Protein AF-A0A962E7C4-F1 (afdb_monomer)

Solvent-accessible surface area (backbone atoms only — not comparable to full-atom values): 4640 Å² total; per-residue (Å²): 139,70,22,67,37,29,43,75,24,56,91,93,40,87,73,62,87,72,55,48,75,74,48,73,52,76,71,75,42,102,69,38,58,35,49,42,56,38,40,29,28,29,44,94,88,40,50,30,36,38,32,32,52,25,20,90,81,62,77,42,53,85,93,67,50,40,59,66,9,41,55,50,49,44,44,74,72,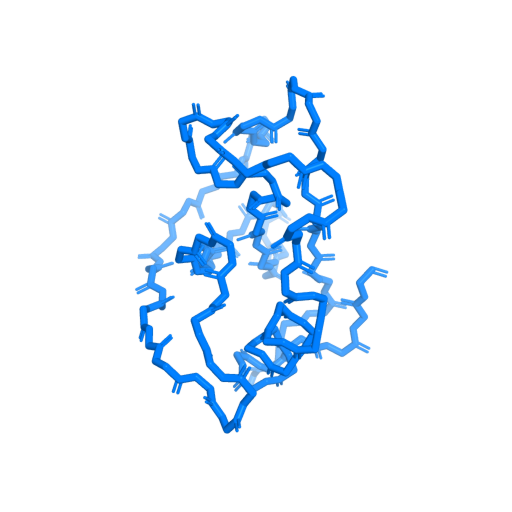34,29,78,40,108

Sequence (82 aa):
MGIDLAIIGGTGLYQLEGFEVGESIEGVTPFGQPSAPIRCGQIEGRKIAFLARHGEQHQHLPHRINYRANLWALHAAGARRI

Nearest PDB structures (foldseek):
  1v4n-assembly1_A  TM=8.554E-01  e=1.800E-09  Sulfurisphaera tokodaii
  5fak-assembly2_F  TM=9.292E-01  e=2.417E-07  Schistosoma mansoni
  5f77-assembly1_C  TM=9.176E-01  e=2.578E-07  Schistosoma mansoni
  4l5a-assembly2_F  TM=9.250E-01  e=3.558E-07  Schistosoma mansoni
  4l5a-assembly1_B  TM=9.250E-01  e=4.048E-07  Schistosoma mansoni

Structure (mmCIF, N/CA/C/O backbone):
data_AF-A0A962E7C4-F1
#
_entry.id   AF-A0A962E7C4-F1
#
loop_
_atom_site.group_PDB
_atom_site.id
_atom_site.type_symbol
_atom_site.label_atom_id
_atom_site.label_alt_id
_atom_site.label_comp_id
_atom_site.label_asym_id
_atom_site.label_entity_id
_atom_site.label_seq_id
_atom_site.pdbx_PDB_ins_code
_atom_site.Cartn_x
_atom_site.Cartn_y
_atom_site.Cartn_z
_atom_site.occupancy
_atom_site.B_iso_or_equiv
_atom_site.auth_seq_id
_atom_site.auth_comp_id
_atom_site.auth_asym_id
_atom_site.auth_atom_id
_atom_site.pdbx_PDB_model_num
ATOM 1 N N . MET A 1 1 ? -16.151 -6.246 6.884 1.00 54.81 1 MET A N 1
ATOM 2 C CA . MET A 1 1 ? -15.478 -5.095 7.530 1.00 54.81 1 MET A CA 1
ATOM 3 C C . MET A 1 1 ? -14.438 -4.579 6.552 1.00 54.81 1 MET A C 1
ATOM 5 O O . MET A 1 1 ? -13.572 -5.359 6.197 1.00 54.81 1 MET A O 1
ATOM 9 N N . GLY A 1 2 ? -14.589 -3.357 6.039 1.00 82.75 2 GLY A N 1
ATOM 10 C CA . GLY A 1 2 ? -13.678 -2.796 5.030 1.00 82.75 2 GLY A CA 1
ATOM 11 C C . GLY A 1 2 ? -12.562 -1.967 5.658 1.00 82.75 2 GLY A C 1
ATOM 12 O O . GLY A 1 2 ? -12.655 -1.601 6.829 1.00 82.75 2 GLY A O 1
ATOM 13 N N . ILE A 1 3 ? -11.534 -1.679 4.868 1.00 92.75 3 ILE A N 1
ATOM 14 C CA . ILE A 1 3 ? -10.469 -0.740 5.209 1.00 92.75 3 ILE A CA 1
ATOM 15 C C . ILE A 1 3 ? -10.912 0.635 4.694 1.00 92.75 3 ILE A C 1
ATOM 17 O O . ILE A 1 3 ? -11.145 0.819 3.497 1.00 92.75 3 ILE A O 1
ATOM 21 N N . ASP A 1 4 ? -11.096 1.603 5.591 1.00 88.25 4 ASP A N 1
ATOM 22 C CA . ASP A 1 4 ? -11.661 2.907 5.210 1.00 88.25 4 ASP A CA 1
ATOM 23 C C . ASP A 1 4 ? -10.638 3.804 4.500 1.00 88.25 4 ASP A C 1
ATOM 25 O O . ASP A 1 4 ? -11.020 4.635 3.674 1.00 88.25 4 ASP A O 1
ATOM 29 N N . LEU A 1 5 ? -9.348 3.612 4.794 1.00 94.38 5 LEU A N 1
ATOM 30 C CA . LEU A 1 5 ? -8.237 4.357 4.211 1.00 94.38 5 LEU A CA 1
ATOM 31 C C . LEU A 1 5 ? -7.020 3.449 3.999 1.00 94.38 5 LEU A C 1
ATOM 33 O O . LEU A 1 5 ? -6.546 2.797 4.927 1.00 94.38 5 LEU A O 1
ATOM 37 N N . ALA A 1 6 ? -6.497 3.439 2.782 1.00 96.25 6 ALA A N 1
ATOM 38 C CA . ALA A 1 6 ? -5.158 2.971 2.470 1.00 96.25 6 ALA A CA 1
ATOM 39 C C . ALA A 1 6 ? -4.204 4.164 2.352 1.00 96.25 6 ALA A C 1
ATOM 41 O O . ALA A 1 6 ? -4.620 5.249 1.978 1.00 96.25 6 ALA A O 1
ATOM 42 N N . ILE A 1 7 ? -2.924 3.963 2.645 1.00 96.06 7 ILE A N 1
ATOM 43 C CA . ILE A 1 7 ? -1.877 4.975 2.511 1.00 96.06 7 ILE A CA 1
ATOM 44 C C . ILE A 1 7 ? -0.759 4.391 1.652 1.00 96.06 7 ILE A C 1
ATOM 46 O O . ILE A 1 7 ? -0.216 3.328 1.957 1.00 96.06 7 ILE A O 1
ATOM 50 N N . ILE A 1 8 ? -0.387 5.102 0.587 1.00 96.38 8 ILE A N 1
ATOM 51 C CA . ILE A 1 8 ? 0.780 4.766 -0.235 1.00 96.38 8 ILE A CA 1
ATOM 52 C C . ILE A 1 8 ? 1.948 5.668 0.174 1.00 96.38 8 ILE A C 1
ATOM 54 O O . ILE A 1 8 ? 1.990 6.850 -0.172 1.00 96.38 8 ILE A O 1
ATOM 58 N N . GLY A 1 9 ? 2.911 5.107 0.905 1.00 94.31 9 GLY A N 1
ATOM 59 C CA . GLY A 1 9 ? 4.069 5.834 1.422 1.00 94.31 9 GLY A CA 1
ATOM 60 C C . GLY A 1 9 ? 5.166 6.035 0.379 1.00 94.31 9 GLY A C 1
ATOM 61 O O . GLY A 1 9 ? 5.640 5.077 -0.230 1.00 94.31 9 GLY A O 1
ATOM 62 N N . GLY A 1 10 ? 5.576 7.286 0.162 1.00 87.94 10 GLY A N 1
ATOM 63 C CA . GLY A 1 10 ? 6.731 7.640 -0.667 1.00 87.94 10 GLY A CA 1
ATOM 64 C C . GLY A 1 10 ? 8.070 7.503 0.070 1.00 87.94 10 GLY A C 1
ATOM 65 O O . GLY A 1 10 ? 8.177 6.828 1.090 1.00 87.94 10 GLY A O 1
ATOM 66 N N . THR A 1 11 ? 9.110 8.159 -0.447 1.00 81.88 11 THR A N 1
ATOM 67 C CA . THR A 1 11 ? 10.418 8.245 0.222 1.00 81.88 11 THR A CA 1
ATOM 68 C C . THR A 1 11 ? 10.270 8.801 1.637 1.00 81.88 11 THR A C 1
ATOM 70 O O . THR A 1 11 ? 9.634 9.834 1.822 1.00 81.88 11 THR A O 1
ATOM 73 N N . GLY A 1 12 ? 10.874 8.134 2.622 1.00 77.12 12 GLY A N 1
ATOM 74 C CA . GLY A 1 12 ? 10.907 8.605 4.010 1.00 77.12 12 GLY A CA 1
ATOM 75 C C . GLY A 1 12 ? 9.683 8.240 4.853 1.00 77.12 12 GLY A C 1
ATOM 76 O O . GLY A 1 12 ? 9.741 8.395 6.067 1.00 77.12 12 GLY A O 1
ATOM 77 N N . LEU A 1 13 ? 8.617 7.698 4.256 1.00 79.19 13 LEU A N 1
ATOM 78 C CA . LEU A 1 13 ? 7.446 7.213 4.987 1.00 79.19 13 LEU A CA 1
ATOM 79 C C . LEU A 1 13 ? 7.428 5.685 4.962 1.00 79.19 13 LEU A C 1
ATOM 81 O O . LEU A 1 13 ? 6.719 5.088 4.162 1.00 79.19 13 LEU A O 1
ATOM 85 N N . TYR A 1 14 ? 8.261 5.065 5.799 1.00 67.19 14 TYR A N 1
ATOM 86 C CA . TYR A 1 14 ? 8.388 3.599 5.898 1.00 67.19 14 TYR A CA 1
ATOM 87 C C . TYR A 1 14 ? 7.599 3.009 7.070 1.00 67.19 14 TYR A C 1
ATOM 89 O O . TYR A 1 14 ? 7.303 1.815 7.098 1.00 67.19 14 TYR A O 1
ATOM 97 N N . GLN A 1 15 ? 7.277 3.856 8.043 1.00 68.75 15 GLN A N 1
ATOM 98 C CA . GLN A 1 15 ? 6.486 3.538 9.218 1.00 68.75 15 GLN A CA 1
ATOM 99 C C . GLN A 1 15 ? 5.538 4.706 9.471 1.00 68.75 15 GLN A C 1
ATOM 101 O O . GLN A 1 15 ? 5.878 5.862 9.215 1.00 68.75 15 GLN A O 1
ATOM 106 N N . LEU A 1 16 ? 4.343 4.383 9.943 1.00 80.12 16 LEU A N 1
ATOM 107 C CA . LEU A 1 16 ? 3.363 5.354 10.398 1.00 80.12 16 LEU A CA 1
ATOM 108 C C . LEU A 1 16 ? 3.411 5.349 11.925 1.00 80.12 16 LEU A C 1
ATOM 110 O O . LEU A 1 16 ? 3.321 4.289 12.544 1.00 80.12 16 LEU A O 1
ATOM 114 N N . GLU A 1 17 ? 3.598 6.514 12.532 1.00 83.31 17 GLU A N 1
ATOM 115 C CA . GLU A 1 17 ? 3.563 6.634 13.988 1.00 83.31 17 GLU A CA 1
ATOM 116 C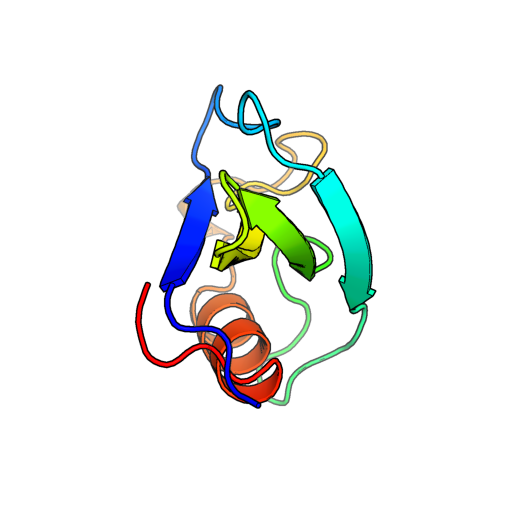 C . GLU A 1 17 ? 2.178 6.224 14.513 1.00 83.31 17 GLU A C 1
ATOM 118 O O . GLU A 1 17 ? 1.156 6.543 13.905 1.00 83.31 17 GLU A O 1
ATOM 123 N N . GLY A 1 18 ? 2.145 5.451 15.602 1.00 84.94 18 GLY A N 1
ATOM 124 C CA . GLY A 1 18 ? 0.897 4.910 16.153 1.00 84.94 18 GLY A CA 1
ATOM 125 C C . GLY A 1 18 ? 0.230 3.825 15.298 1.00 84.94 18 GLY A C 1
ATOM 126 O O . GLY A 1 18 ? -0.912 3.465 15.573 1.00 84.94 18 GLY A O 1
ATOM 127 N N . PHE A 1 19 ? 0.907 3.305 14.265 1.00 88.81 19 PHE A N 1
ATOM 128 C CA . PHE A 1 19 ? 0.375 2.224 13.439 1.00 88.81 19 PHE A CA 1
ATOM 129 C C . PHE A 1 19 ? 0.645 0.852 14.040 1.00 88.81 19 PHE A C 1
ATOM 131 O O . PHE A 1 19 ? 1.752 0.311 13.981 1.00 88.81 19 PHE A O 1
ATOM 138 N N . GLU A 1 20 ? -0.417 0.264 14.568 1.00 88.56 20 GLU A N 1
ATOM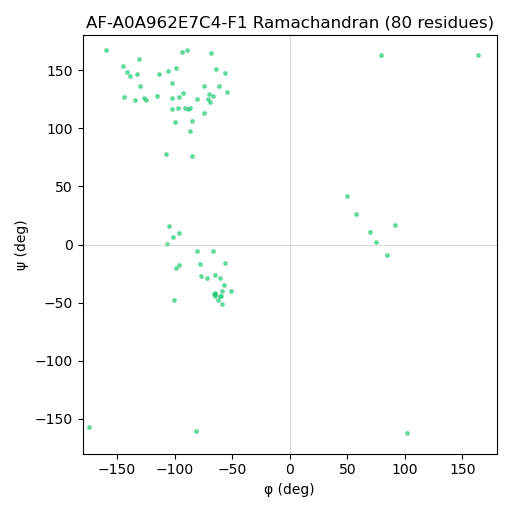 139 C CA . GLU A 1 20 ? -0.432 -1.086 15.104 1.00 88.56 20 GLU A CA 1
ATOM 140 C C . GLU A 1 20 ? -0.709 -2.072 13.969 1.00 88.56 20 GLU A C 1
ATOM 142 O O . GLU A 1 20 ? -1.851 -2.269 13.543 1.00 88.56 20 GLU A O 1
ATOM 147 N N . VAL A 1 21 ? 0.359 -2.666 13.435 1.00 80.62 21 VAL A N 1
ATOM 148 C CA . VAL A 1 21 ? 0.269 -3.659 12.358 1.00 80.62 21 VAL A CA 1
ATOM 149 C C . VAL A 1 21 ? -0.318 -4.955 12.907 1.00 80.62 21 VAL A C 1
ATOM 151 O O . VAL A 1 21 ? 0.223 -5.531 13.846 1.00 80.62 21 VAL A O 1
ATOM 154 N N . GLY A 1 22 ? -1.397 -5.430 12.287 1.00 83.88 22 GLY A N 1
ATOM 155 C CA . GLY A 1 22 ? -2.016 -6.713 12.614 1.00 83.88 22 GLY A CA 1
ATOM 156 C C . GLY A 1 22 ? -1.639 -7.822 11.634 1.00 83.88 22 GLY A C 1
ATOM 157 O O . GLY A 1 22 ? -1.259 -8.910 12.050 1.00 83.88 22 GLY A O 1
ATOM 158 N N . GLU A 1 23 ? -1.725 -7.546 10.332 1.00 89.69 23 GLU A N 1
ATOM 159 C CA . GLU A 1 23 ? -1.542 -8.546 9.274 1.00 89.69 23 GLU A CA 1
ATOM 160 C C . GLU A 1 23 ? -0.773 -7.951 8.092 1.00 89.69 23 GLU A C 1
ATOM 162 O O . GLU A 1 23 ? -0.889 -6.760 7.796 1.00 89.69 23 GLU A O 1
ATOM 167 N N . SER A 1 24 ? 0.008 -8.781 7.401 1.00 93.00 24 SER A N 1
ATOM 168 C CA . SER A 1 24 ? 0.641 -8.429 6.130 1.00 93.00 24 SER A CA 1
ATOM 169 C C . SER A 1 24 ? 0.071 -9.310 5.025 1.00 93.00 24 SER A C 1
ATOM 171 O O . SER A 1 24 ? 0.063 -10.532 5.155 1.00 93.00 24 SER A O 1
ATOM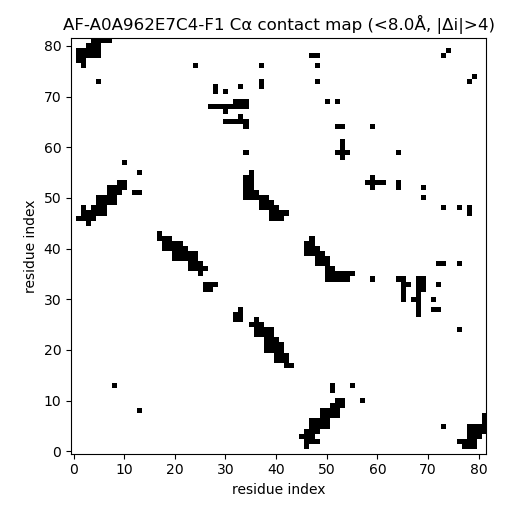 173 N N . ILE A 1 25 ? -0.406 -8.692 3.947 1.00 94.00 25 ILE A N 1
ATOM 174 C CA . ILE A 1 25 ? -0.959 -9.388 2.787 1.00 94.00 25 ILE A CA 1
ATOM 175 C C . ILE A 1 25 ? 0.088 -9.377 1.677 1.00 94.00 25 ILE A C 1
ATOM 177 O O . ILE A 1 25 ? 0.454 -8.323 1.148 1.00 94.00 25 ILE A O 1
ATOM 181 N N . GLU A 1 26 ? 0.537 -10.571 1.308 1.00 94.06 26 GLU A N 1
ATOM 182 C CA . GLU A 1 26 ? 1.440 -10.816 0.188 1.00 94.06 26 GLU A CA 1
ATOM 183 C C . GLU A 1 26 ? 0.680 -11.442 -0.984 1.00 94.06 26 GLU A C 1
ATOM 185 O O . GLU A 1 26 ? -0.288 -12.180 -0.796 1.00 94.06 26 GLU A O 1
ATOM 190 N N . GLY A 1 27 ? 1.114 -11.169 -2.215 1.00 91.50 27 GLY A N 1
ATOM 191 C CA . GLY A 1 27 ? 0.527 -11.824 -3.379 1.00 91.50 27 GLY A CA 1
ATOM 192 C C . GLY A 1 27 ? 0.828 -11.160 -4.714 1.00 91.50 27 GLY A C 1
ATOM 193 O O . GLY A 1 27 ? 1.221 -9.997 -4.802 1.00 91.50 27 GLY A O 1
ATOM 194 N N . VAL A 1 28 ? 0.611 -11.931 -5.778 1.00 94.62 28 VAL A N 1
ATOM 195 C CA . VAL A 1 28 ? 0.673 -11.455 -7.162 1.00 94.62 28 VAL A CA 1
ATOM 196 C C . VAL A 1 28 ? -0.727 -11.032 -7.591 1.00 94.62 28 VAL A C 1
ATOM 198 O O . VAL A 1 28 ? -1.691 -11.774 -7.424 1.00 94.62 28 VAL A O 1
ATOM 201 N N . THR A 1 29 ? -0.841 -9.837 -8.160 1.00 98.00 29 THR A N 1
ATOM 202 C CA . THR A 1 29 ? -2.098 -9.350 -8.744 1.00 98.00 29 THR A CA 1
ATOM 203 C C . THR A 1 29 ? -2.190 -9.749 -10.219 1.00 98.00 29 THR A C 1
ATOM 205 O O . THR A 1 29 ? -1.165 -10.064 -10.831 1.00 98.00 29 THR A O 1
ATOM 208 N N . PRO A 1 30 ? -3.362 -9.623 -10.865 1.00 98.44 30 PRO A N 1
ATOM 209 C CA . PRO A 1 30 ? -3.471 -9.764 -12.320 1.00 98.44 30 PRO A CA 1
ATOM 210 C C . PRO A 1 30 ? -2.555 -8.819 -13.122 1.00 98.44 30 PRO A C 1
ATOM 212 O O . PRO A 1 30 ? -2.326 -9.037 -14.308 1.00 98.44 30 PRO A O 1
ATOM 215 N N . PHE A 1 31 ? -2.018 -7.771 -12.489 1.00 98.25 31 PHE A N 1
ATOM 216 C CA . PHE A 1 31 ? -1.087 -6.821 -13.097 1.00 98.25 31 PHE A CA 1
ATOM 217 C C . PHE A 1 31 ? 0.379 -7.066 -12.715 1.00 98.25 31 PHE A C 1
ATOM 219 O O . PHE A 1 31 ? 1.237 -6.254 -13.066 1.00 98.25 31 PHE A O 1
ATOM 226 N N . GLY A 1 32 ? 0.678 -8.154 -12.004 1.00 97.88 32 GLY A N 1
ATOM 227 C CA . GLY A 1 32 ? 2.005 -8.489 -11.494 1.00 97.88 32 GLY A CA 1
ATOM 228 C C . GLY A 1 32 ? 2.171 -8.181 -10.006 1.00 97.88 32 GLY A C 1
ATOM 229 O O . GLY A 1 32 ? 1.193 -8.045 -9.265 1.00 97.88 32 GLY A O 1
ATOM 230 N N . GLN A 1 33 ? 3.424 -8.103 -9.559 1.00 97.44 33 GLN A N 1
ATOM 231 C CA . GLN A 1 33 ? 3.748 -7.855 -8.155 1.00 97.44 33 GLN A CA 1
ATOM 232 C C . GLN A 1 33 ? 3.503 -6.386 -7.765 1.00 97.44 33 GLN A C 1
ATOM 234 O O . GLN A 1 33 ? 3.872 -5.490 -8.538 1.00 97.44 33 GLN A O 1
ATOM 239 N N . PRO A 1 34 ? 2.890 -6.126 -6.594 1.00 97.94 34 PRO A N 1
ATOM 240 C CA . PRO A 1 34 ? 2.895 -4.804 -5.982 1.00 97.94 34 PRO A CA 1
ATOM 241 C C . PRO A 1 34 ? 4.308 -4.443 -5.496 1.00 97.94 34 PRO A C 1
ATOM 243 O O . PRO A 1 34 ? 5.178 -5.302 -5.373 1.00 97.94 34 PRO A O 1
ATOM 246 N N . SER A 1 35 ? 4.542 -3.162 -5.209 1.00 96.75 35 SER A N 1
ATOM 247 C CA . SER A 1 35 ? 5.843 -2.648 -4.756 1.00 96.75 35 SER A CA 1
ATOM 248 C C . SER A 1 35 ? 6.321 -3.269 -3.435 1.00 96.75 35 SER A C 1
ATOM 250 O O . SER A 1 35 ? 7.522 -3.311 -3.184 1.00 96.75 35 SER A O 1
ATOM 252 N N . ALA A 1 36 ? 5.394 -3.679 -2.569 1.00 95.38 36 ALA A N 1
ATOM 253 C CA . ALA A 1 36 ? 5.643 -4.263 -1.254 1.00 95.38 36 ALA A CA 1
ATOM 254 C C . ALA A 1 36 ? 4.403 -5.054 -0.790 1.00 95.38 36 ALA A C 1
ATOM 256 O O . ALA A 1 36 ? 3.327 -4.885 -1.376 1.00 95.38 36 ALA A O 1
ATOM 257 N N . PRO A 1 37 ? 4.520 -5.872 0.270 1.00 95.62 37 PRO A N 1
ATOM 258 C CA . PRO A 1 37 ? 3.361 -6.390 0.991 1.00 95.62 37 PRO A CA 1
ATOM 259 C C . PRO A 1 37 ? 2.457 -5.258 1.503 1.00 95.62 37 PRO A C 1
ATOM 261 O O . PRO A 1 37 ? 2.933 -4.173 1.854 1.00 95.62 37 PRO A O 1
ATOM 264 N N . ILE A 1 38 ? 1.146 -5.502 1.568 1.00 95.69 38 ILE A N 1
ATOM 265 C CA . ILE A 1 38 ? 0.201 -4.551 2.167 1.00 95.69 38 ILE A CA 1
ATOM 266 C C . ILE A 1 38 ? 0.138 -4.814 3.662 1.00 95.69 38 ILE A C 1
ATOM 268 O O . ILE A 1 38 ? -0.335 -5.862 4.095 1.00 95.69 38 ILE A O 1
ATOM 272 N N . ARG A 1 39 ? 0.538 -3.829 4.460 1.00 94.25 39 ARG A N 1
ATOM 273 C CA . ARG A 1 39 ? 0.455 -3.905 5.920 1.00 94.25 39 ARG A CA 1
ATOM 274 C C . ARG A 1 39 ? -0.911 -3.392 6.355 1.00 94.25 39 ARG A C 1
ATOM 276 O O . ARG A 1 39 ? -1.226 -2.226 6.137 1.00 94.25 39 ARG A O 1
ATOM 283 N N . CYS A 1 40 ? -1.721 -4.251 6.952 1.00 94.69 40 CYS A N 1
ATOM 284 C CA . CYS A 1 40 ? -3.031 -3.919 7.497 1.00 94.69 40 CYS A CA 1
ATOM 285 C C . CYS A 1 40 ? -2.940 -3.794 9.016 1.00 94.69 40 CYS A C 1
ATOM 287 O O . CYS A 1 40 ? -2.275 -4.585 9.688 1.00 94.69 40 CYS A O 1
ATOM 289 N N . GLY A 1 41 ? -3.620 -2.803 9.576 1.00 93.75 41 GLY A N 1
ATOM 290 C CA . GLY A 1 41 ? -3.530 -2.525 11.002 1.00 93.75 41 GLY A CA 1
ATOM 291 C C . GLY A 1 41 ? -4.486 -1.434 11.438 1.00 93.75 41 GLY A C 1
ATOM 292 O O . GLY A 1 41 ? -5.496 -1.185 10.770 1.00 93.75 41 GLY A O 1
ATOM 293 N N . GLN A 1 42 ? -4.166 -0.784 12.552 1.00 93.56 42 GLN A N 1
ATOM 294 C CA . GLN A 1 42 ? -4.971 0.303 13.096 1.00 93.56 42 GLN A CA 1
ATOM 295 C C . GLN A 1 42 ? -4.129 1.517 13.485 1.00 93.56 42 GLN A C 1
ATOM 297 O O . GLN A 1 42 ? -2.993 1.375 13.922 1.00 93.56 42 GLN A O 1
ATOM 302 N N . ILE A 1 43 ? -4.710 2.708 13.333 1.00 91.69 43 ILE A N 1
ATOM 303 C CA . ILE A 1 43 ? -4.246 3.953 13.963 1.00 91.69 43 ILE A CA 1
ATOM 304 C C . ILE A 1 43 ? -5.434 4.517 14.728 1.00 91.69 43 ILE A C 1
ATOM 306 O O . ILE A 1 43 ? -6.505 4.687 14.141 1.00 91.69 43 ILE A O 1
ATOM 310 N N . GLU A 1 44 ? -5.270 4.768 16.028 1.00 91.19 44 GLU A N 1
ATOM 311 C CA . GLU A 1 44 ? -6.338 5.296 16.895 1.00 91.19 44 GLU A CA 1
ATOM 312 C C . GLU A 1 44 ? -7.659 4.500 16.768 1.00 91.19 44 GLU A C 1
ATOM 314 O O . GLU A 1 44 ? -8.752 5.056 16.652 1.00 91.19 44 GLU A O 1
ATOM 319 N N . GLY A 1 45 ? -7.560 3.166 16.700 1.00 89.88 45 GLY A N 1
ATOM 320 C CA . GLY A 1 45 ? -8.708 2.260 16.545 1.00 89.88 45 GLY A CA 1
ATOM 321 C C . GLY A 1 45 ? -9.334 2.211 15.141 1.00 89.88 45 GLY A C 1
ATOM 322 O O . GLY A 1 45 ? -10.320 1.503 14.928 1.00 89.88 45 GLY A O 1
ATOM 323 N N . ARG A 1 46 ? -8.793 2.941 14.156 1.00 91.31 46 ARG A N 1
ATOM 324 C CA . ARG A 1 46 ? -9.283 2.949 12.767 1.00 91.31 46 ARG A CA 1
ATOM 325 C C . ARG A 1 46 ? -8.485 1.987 11.904 1.00 91.31 46 ARG A C 1
ATOM 327 O O . ARG A 1 46 ? -7.267 2.100 11.830 1.00 91.31 46 ARG A O 1
ATOM 334 N N . LYS A 1 47 ? -9.171 1.083 11.196 1.00 93.31 47 LYS A N 1
ATOM 335 C CA . LYS A 1 47 ? -8.532 0.134 10.273 1.00 93.31 47 LYS A CA 1
ATOM 336 C C . LYS A 1 47 ? -7.967 0.846 9.049 1.00 93.31 47 LYS A C 1
ATOM 338 O O . LYS A 1 47 ? -8.724 1.463 8.296 1.00 93.31 47 LYS A O 1
ATOM 343 N N . ILE A 1 48 ? -6.668 0.686 8.821 1.00 95.00 48 ILE A N 1
ATOM 344 C CA . ILE A 1 48 ? -5.976 1.222 7.650 1.00 95.00 48 ILE A CA 1
ATOM 345 C C . ILE A 1 48 ? -5.117 0.155 6.966 1.00 95.00 48 ILE A C 1
ATOM 347 O O . ILE A 1 48 ? -4.729 -0.842 7.580 1.00 95.00 48 ILE A O 1
ATOM 351 N N . ALA A 1 49 ? -4.799 0.398 5.697 1.00 95.88 49 ALA A N 1
ATOM 352 C CA . ALA A 1 49 ? -3.778 -0.331 4.951 1.00 95.88 49 ALA A CA 1
ATOM 353 C C . ALA A 1 49 ? -2.611 0.598 4.619 1.00 95.88 49 ALA A C 1
ATOM 355 O O . ALA A 1 49 ? -2.805 1.780 4.348 1.00 95.88 49 ALA A O 1
ATOM 356 N N . PHE A 1 50 ? -1.402 0.061 4.579 1.00 95.50 50 PHE A N 1
ATOM 357 C CA . PHE A 1 50 ? -0.204 0.788 4.201 1.00 95.50 50 PHE A CA 1
ATOM 358 C C . PHE A 1 50 ? 0.587 0.008 3.150 1.00 95.50 50 PHE A C 1
ATOM 360 O O . PHE A 1 50 ? 0.776 -1.203 3.274 1.00 95.50 50 PHE A O 1
ATOM 367 N N . LEU A 1 51 ? 1.071 0.715 2.130 1.00 95.50 51 LEU A N 1
ATOM 368 C CA . LEU A 1 51 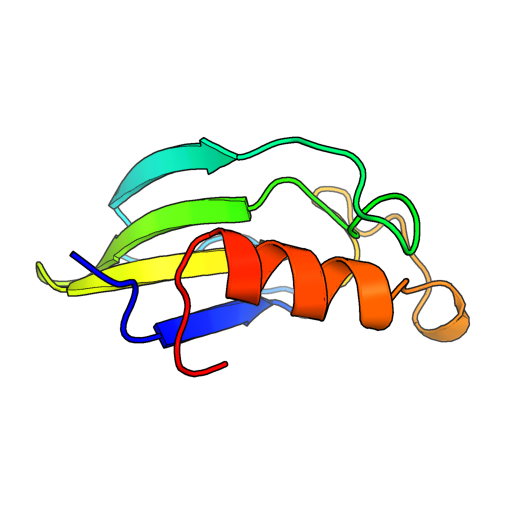? 1.908 0.169 1.066 1.00 95.50 51 LEU A CA 1
ATOM 369 C C . LEU A 1 51 ? 3.100 1.093 0.797 1.00 95.50 51 LEU A C 1
ATOM 371 O O . LEU A 1 51 ? 2.927 2.261 0.443 1.00 95.50 51 LEU A O 1
ATOM 375 N N . ALA A 1 52 ? 4.318 0.559 0.885 1.00 95.00 52 ALA A N 1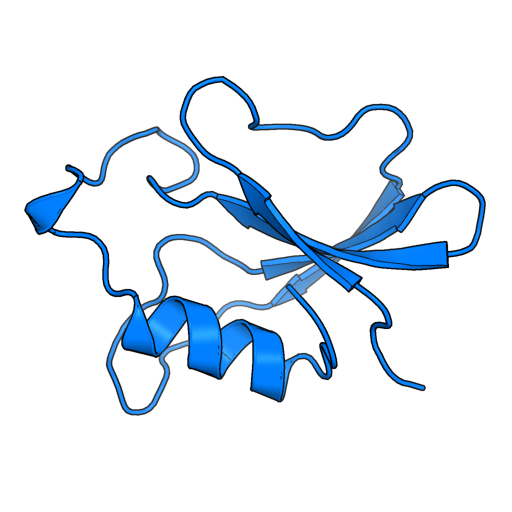
ATOM 376 C CA . ALA A 1 52 ? 5.526 1.292 0.514 1.00 95.00 52 ALA A CA 1
ATOM 377 C C . ALA A 1 52 ? 5.643 1.405 -1.018 1.00 95.00 52 ALA A C 1
ATOM 379 O O . ALA A 1 52 ? 5.874 0.420 -1.721 1.00 95.00 52 ALA A O 1
ATOM 380 N N . ARG A 1 53 ? 5.524 2.623 -1.559 1.00 96.25 53 ARG A N 1
ATOM 381 C CA . ARG A 1 53 ? 5.504 2.899 -3.008 1.00 96.25 53 ARG A CA 1
ATOM 382 C C . ARG A 1 53 ? 6.765 2.425 -3.723 1.00 96.25 53 ARG A C 1
ATOM 384 O O . ARG A 1 53 ? 6.682 1.919 -4.841 1.00 96.25 53 ARG A O 1
ATOM 391 N N . HIS A 1 54 ? 7.915 2.614 -3.085 1.00 95.50 54 HIS 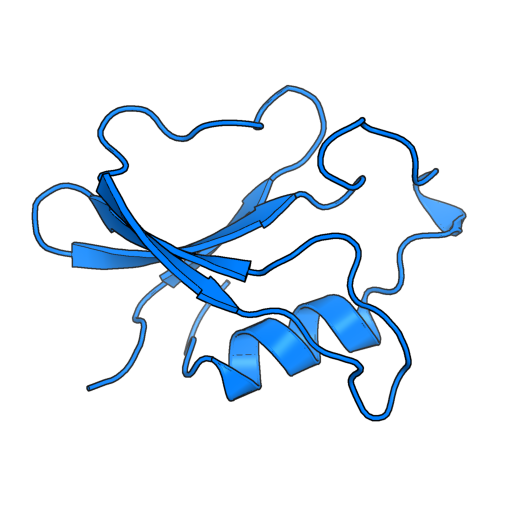A N 1
ATOM 392 C CA . HIS A 1 54 ? 9.233 2.280 -3.630 1.00 95.50 54 HIS A CA 1
ATOM 393 C C . HIS A 1 54 ? 9.746 0.910 -3.166 1.00 95.50 54 HIS A C 1
ATOM 395 O O . HIS A 1 54 ? 10.905 0.584 -3.408 1.00 95.50 54 HIS A O 1
ATOM 401 N N . GLY A 1 55 ? 8.891 0.111 -2.523 1.00 92.50 55 GLY A N 1
ATOM 402 C CA . GLY A 1 55 ? 9.304 -1.090 -1.808 1.00 92.50 55 GLY A CA 1
ATOM 403 C C . GLY A 1 55 ? 9.895 -0.777 -0.435 1.00 92.50 55 GLY A C 1
ATOM 404 O O . GLY A 1 55 ? 10.248 0.366 -0.138 1.00 92.50 55 GLY A O 1
ATOM 405 N N . GLU A 1 56 ? 9.972 -1.793 0.423 1.00 88.19 56 GLU A N 1
ATOM 406 C CA . GLU A 1 56 ? 10.426 -1.646 1.816 1.00 88.19 56 GLU A CA 1
ATOM 407 C C . GLU A 1 56 ? 11.894 -1.211 1.930 1.00 88.19 56 GLU A C 1
ATOM 409 O O . GLU A 1 56 ? 12.269 -0.553 2.896 1.00 88.19 56 GLU A O 1
ATOM 414 N N . GLN A 1 57 ? 12.710 -1.523 0.920 1.00 89.75 57 GLN A N 1
ATOM 415 C CA . GLN A 1 57 ? 14.130 -1.172 0.848 1.00 89.75 57 GLN A CA 1
ATOM 416 C C . GLN A 1 57 ? 14.392 -0.016 -0.128 1.00 89.75 57 GLN A C 1
ATOM 418 O O . GLN A 1 57 ? 15.528 0.204 -0.542 1.00 89.75 57 GLN A O 1
ATOM 423 N N . HIS A 1 58 ? 13.348 0.724 -0.523 1.00 90.75 58 HIS A N 1
ATOM 424 C CA . HIS A 1 58 ? 13.444 1.814 -1.498 1.00 90.75 58 HIS A CA 1
ATOM 425 C C . HIS A 1 58 ? 14.017 1.387 -2.867 1.00 90.75 58 HIS A C 1
ATOM 427 O O . HIS A 1 58 ? 14.601 2.185 -3.600 1.00 90.75 58 HIS A O 1
ATOM 433 N N . GLN A 1 59 ? 13.863 0.114 -3.227 1.00 92.75 59 GLN A N 1
ATOM 434 C CA . GLN A 1 59 ? 14.521 -0.496 -4.379 1.00 92.75 59 GLN A CA 1
ATOM 435 C C . GLN A 1 59 ? 13.874 -0.156 -5.734 1.00 92.75 59 GLN A C 1
ATOM 437 O O . GLN A 1 59 ? 14.481 -0.365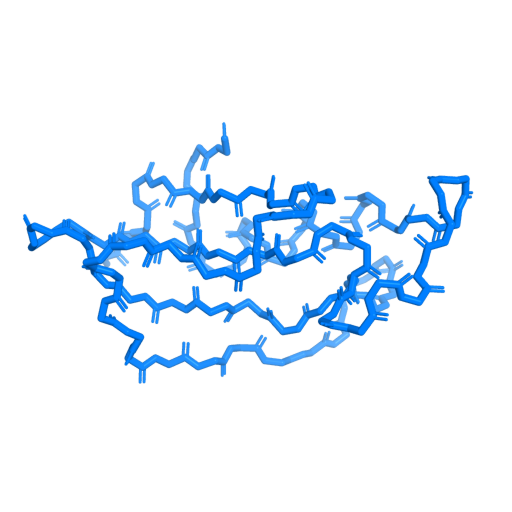 -6.787 1.00 92.75 59 GLN A O 1
ATOM 442 N N . HIS A 1 60 ? 12.636 0.348 -5.749 1.00 93.62 60 HIS A N 1
ATOM 443 C CA . HIS A 1 60 ? 11.912 0.637 -6.988 1.00 93.62 60 HIS A CA 1
ATOM 444 C C . HIS A 1 60 ? 12.025 2.109 -7.396 1.00 93.62 60 HIS A C 1
ATOM 446 O O . HIS A 1 60 ? 11.512 3.008 -6.729 1.00 93.62 60 HIS A O 1
ATOM 452 N N . LEU A 1 61 ? 12.631 2.356 -8.561 1.00 95.25 61 LEU A N 1
ATOM 453 C CA . LEU A 1 61 ? 12.680 3.685 -9.177 1.00 95.25 61 LEU A CA 1
ATOM 454 C C . LEU A 1 61 ? 11.273 4.175 -9.564 1.00 95.25 61 LEU A C 1
ATOM 456 O O . LEU A 1 61 ? 10.436 3.352 -9.942 1.00 95.25 61 LEU A O 1
ATOM 460 N N . PRO A 1 62 ? 11.014 5.500 -9.575 1.00 95.75 62 PRO A N 1
ATOM 461 C CA . PRO A 1 62 ? 9.688 6.050 -9.867 1.00 95.75 62 PRO A CA 1
ATOM 462 C C . PRO A 1 62 ? 9.029 5.525 -11.154 1.00 95.75 62 PRO A C 1
ATOM 464 O O . PRO A 1 62 ? 7.835 5.237 -11.169 1.00 95.75 62 PRO A O 1
ATOM 467 N N . HIS A 1 63 ? 9.812 5.353 -12.224 1.00 96.62 63 HIS A N 1
ATOM 468 C CA . HIS A 1 63 ? 9.334 4.866 -13.524 1.00 96.62 63 HIS A CA 1
ATOM 469 C C . HIS A 1 63 ? 9.167 3.337 -13.596 1.00 96.62 63 HIS A C 1
ATOM 471 O O . HIS A 1 63 ? 8.699 2.822 -14.607 1.00 96.62 63 HIS A O 1
ATOM 477 N N . ARG A 1 64 ? 9.565 2.599 -12.552 1.00 96.56 64 ARG A N 1
ATOM 478 C CA . ARG A 1 64 ? 9.414 1.138 -12.448 1.00 96.56 64 ARG A CA 1
ATOM 479 C C . ARG A 1 64 ? 8.319 0.710 -11.474 1.00 96.56 64 ARG A C 1
ATOM 481 O O . ARG A 1 64 ? 8.109 -0.485 -11.295 1.00 96.56 64 ARG A O 1
ATOM 488 N N . ILE A 1 65 ? 7.628 1.657 -10.841 1.00 97.44 65 ILE A N 1
ATOM 489 C CA . ILE A 1 65 ? 6.535 1.341 -9.922 1.00 97.44 65 ILE A CA 1
ATOM 490 C C . ILE A 1 65 ? 5.375 0.727 -10.705 1.00 97.44 65 ILE A C 1
ATOM 492 O O . ILE A 1 65 ? 4.860 1.314 -11.658 1.00 97.44 65 ILE A O 1
ATOM 496 N N . ASN A 1 66 ? 4.909 -0.435 -10.252 1.00 97.94 66 ASN A N 1
ATOM 497 C CA . ASN A 1 66 ? 3.729 -1.074 -10.811 1.00 97.94 66 ASN A CA 1
ATOM 498 C C . ASN A 1 66 ? 2.452 -0.516 -10.167 1.00 97.94 66 ASN A C 1
ATOM 500 O O . ASN A 1 66 ? 1.823 -1.149 -9.319 1.00 97.94 66 ASN A O 1
ATOM 504 N N . TYR A 1 67 ? 2.057 0.691 -10.575 1.00 98.19 67 TYR A N 1
ATOM 505 C CA . TYR A 1 67 ? 0.891 1.373 -10.002 1.00 98.19 67 TYR A CA 1
ATOM 506 C C . TYR A 1 67 ? -0.400 0.555 -10.116 1.00 98.19 67 TYR A C 1
ATOM 508 O O . TYR A 1 67 ? -1.212 0.571 -9.198 1.00 98.19 67 TYR A O 1
ATOM 516 N N . ARG A 1 68 ? -0.577 -0.211 -11.202 1.00 98.44 68 ARG A N 1
ATOM 517 C CA . ARG A 1 68 ? -1.763 -1.062 -11.376 1.00 98.44 68 ARG A CA 1
ATOM 518 C C . ARG A 1 68 ? -1.817 -2.174 -10.332 1.00 98.44 68 ARG A C 1
ATOM 520 O O . ARG A 1 68 ? -2.873 -2.381 -9.744 1.00 98.44 68 ARG A O 1
ATOM 527 N N . ALA A 1 69 ? -0.694 -2.847 -10.074 1.00 98.44 69 ALA A N 1
ATOM 528 C CA . ALA A 1 69 ? -0.629 -3.869 -9.033 1.00 98.44 69 ALA A CA 1
ATOM 529 C C . ALA A 1 69 ? -0.851 -3.271 -7.637 1.00 98.44 69 ALA A C 1
ATOM 531 O O . ALA A 1 69 ? -1.624 -3.821 -6.862 1.00 98.44 69 ALA A O 1
ATOM 532 N N . ASN A 1 70 ? -0.260 -2.108 -7.348 1.00 98.06 70 ASN A N 1
ATOM 533 C CA . ASN A 1 70 ? -0.441 -1.414 -6.069 1.00 98.06 70 ASN A CA 1
ATOM 534 C C . ASN A 1 70 ? -1.914 -1.079 -5.796 1.00 98.06 70 ASN A C 1
ATOM 536 O O . ASN A 1 70 ? -2.446 -1.418 -4.741 1.00 98.06 70 ASN A O 1
ATOM 540 N N . LEU A 1 71 ? -2.582 -0.442 -6.763 1.00 98.06 71 LEU A N 1
ATOM 541 C CA . LEU A 1 71 ? -3.987 -0.053 -6.634 1.00 98.06 71 LEU A CA 1
ATOM 542 C C . LEU A 1 71 ? -4.910 -1.273 -6.550 1.00 98.06 71 LEU A C 1
ATOM 544 O O . LEU A 1 71 ? -5.814 -1.297 -5.716 1.00 98.06 71 LEU A O 1
ATOM 548 N N . TRP A 1 72 ? -4.670 -2.297 -7.376 1.00 98.06 72 TRP A N 1
ATOM 549 C CA . TRP A 1 72 ? -5.470 -3.522 -7.348 1.00 98.06 72 TRP A CA 1
ATOM 550 C C . TRP A 1 72 ? -5.341 -4.228 -5.998 1.00 98.06 72 TRP A C 1
ATOM 552 O O . TRP A 1 72 ? -6.352 -4.585 -5.400 1.00 98.06 72 TRP A O 1
ATOM 562 N N . ALA A 1 73 ? -4.113 -4.398 -5.499 1.00 97.81 73 ALA A N 1
ATOM 563 C CA . ALA A 1 73 ? -3.857 -5.095 -4.243 1.00 97.81 73 ALA A CA 1
ATOM 564 C C . ALA A 1 73 ? -4.558 -4.401 -3.065 1.00 97.81 73 ALA A C 1
ATOM 566 O O . ALA A 1 73 ? -5.217 -5.065 -2.268 1.00 97.81 73 ALA A O 1
ATOM 567 N N . LEU A 1 74 ? -4.493 -3.066 -2.991 1.00 97.31 74 LEU A N 1
ATOM 568 C CA . LEU A 1 74 ? -5.177 -2.293 -1.947 1.00 97.31 74 LEU A CA 1
ATOM 569 C C . LEU A 1 74 ? -6.700 -2.417 -2.048 1.00 97.31 74 LEU A C 1
ATOM 571 O O . LEU A 1 74 ? -7.371 -2.625 -1.036 1.00 97.31 74 LEU A O 1
ATOM 575 N N . HIS A 1 75 ? -7.247 -2.349 -3.262 1.00 96.12 75 HIS A N 1
ATOM 576 C CA . HIS A 1 75 ? -8.675 -2.553 -3.491 1.00 96.12 75 HIS A CA 1
ATOM 577 C C . HIS A 1 75 ? -9.129 -3.951 -3.039 1.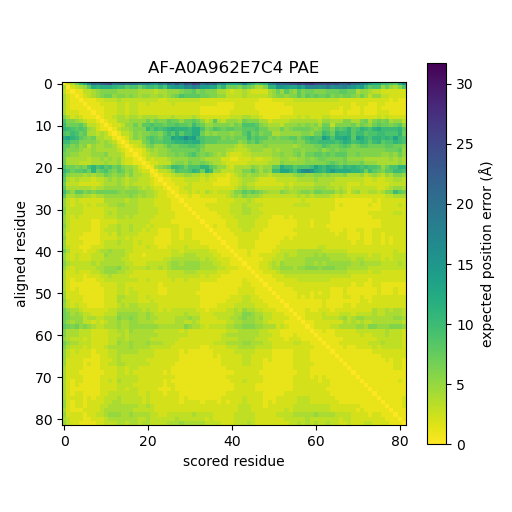00 96.12 75 HIS A C 1
ATOM 579 O O . HIS A 1 75 ? -10.141 -4.086 -2.355 1.00 96.12 75 HIS A O 1
ATOM 585 N N . ALA A 1 76 ? -8.365 -4.995 -3.362 1.00 95.62 76 ALA A N 1
ATOM 586 C CA . ALA A 1 76 ? -8.688 -6.365 -2.972 1.00 95.62 76 ALA A CA 1
ATOM 587 C C . ALA A 1 76 ? -8.503 -6.651 -1.479 1.00 95.62 76 ALA A C 1
ATOM 589 O O . ALA A 1 76 ? -9.255 -7.447 -0.923 1.00 95.62 76 ALA A O 1
ATOM 590 N N . ALA A 1 77 ? -7.584 -5.948 -0.813 1.00 94.38 77 ALA A N 1
ATOM 591 C CA . ALA A 1 77 ? -7.498 -5.912 0.648 1.00 94.38 77 ALA A CA 1
ATOM 592 C C . ALA A 1 77 ? -8.717 -5.219 1.301 1.00 94.38 77 ALA A C 1
ATOM 594 O O . ALA A 1 77 ? -8.857 -5.208 2.522 1.00 94.38 77 ALA A O 1
ATOM 595 N N . GLY A 1 78 ? -9.623 -4.646 0.501 1.00 94.75 78 GLY A N 1
ATOM 596 C CA . GLY A 1 78 ? -10.864 -4.029 0.957 1.00 94.75 78 GLY A CA 1
ATOM 597 C C . GLY A 1 78 ? -10.746 -2.535 1.247 1.00 94.75 78 GLY A C 1
ATOM 598 O O . GLY A 1 78 ? -11.627 -1.996 1.926 1.00 94.75 78 GLY A O 1
ATOM 599 N N . ALA A 1 79 ? -9.688 -1.869 0.764 1.00 96.06 79 ALA A N 1
ATOM 600 C CA . ALA A 1 79 ? -9.543 -0.422 0.866 1.00 96.06 79 ALA A CA 1
ATOM 601 C C . ALA A 1 79 ? -10.539 0.297 -0.049 1.00 96.06 79 ALA A C 1
ATOM 603 O O . ALA A 1 79 ? -10.623 0.012 -1.244 1.00 96.06 79 ALA A O 1
ATOM 604 N N . ARG A 1 80 ? -11.283 1.259 0.506 1.00 94.50 80 ARG A N 1
ATOM 605 C CA . ARG A 1 80 ? -12.254 2.061 -0.266 1.00 94.50 80 ARG A CA 1
ATOM 606 C C . ARG A 1 80 ? -11.704 3.402 -0.741 1.00 94.50 80 ARG A C 1
ATOM 608 O O . ARG A 1 80 ? -12.292 4.028 -1.619 1.00 94.50 80 ARG A O 1
ATOM 615 N N . ARG A 1 81 ? -10.608 3.857 -0.137 1.00 95.50 81 ARG A N 1
ATOM 616 C CA . ARG A 1 81 ? -9.926 5.122 -0.422 1.00 95.50 81 ARG A CA 1
ATOM 617 C C . ARG A 1 81 ? -8.424 4.939 -0.266 1.00 95.50 81 ARG A C 1
ATOM 619 O O . ARG A 1 81 ? -8.002 4.090 0.517 1.00 95.50 81 ARG A O 1
ATOM 626 N N . ILE A 1 82 ? -7.660 5.755 -0.982 1.00 94.94 82 ILE A N 1
ATOM 627 C CA . ILE A 1 82 ? -6.198 5.867 -0.916 1.00 94.94 82 ILE A CA 1
ATOM 628 C C . ILE A 1 82 ? -5.857 7.328 -0.632 1.00 94.94 82 ILE A C 1
ATOM 630 O O . ILE A 1 82 ? -6.609 8.185 -1.153 1.00 94.94 82 ILE A O 1
#

Secondary structure (DSSP, 8-state):
--BSEEEEE-TT-SS-TT-EEEEEE---BTTB--SSPEEEEEETTEEEEEEETT-TTS-S-GGG--HHHHHHHHHHTTBS--

Mean predicted aligned error: 3.32 Å

Foldseek 3Di:
DAQAEEEADEPPPLDDPQWDFDDWAADADPLGGAQETWTWTDHPNHTYIYHHQCHNVSPRDPVRGSVVRNVRNNVVSRYPYD

Radius of gyration: 11.81 Å; Cα contacts (8 Å, |Δi|>4): 167; chains: 1; bounding box: 30×20×30 Å

pLDDT: mean 92.1, std 7.52, range [54.81, 98.44]